Protein 7X1K (pdb70)

Sequence (137 aa):
MPLHILTHRECEVLQLLTDGKSNRGIGETLFISEKTVKNHVSSILQKMKVNDRTQAVVTAIKHGWVYIRPLHILTHRECEVLQLLTDGKSNRGIGETLFISEKTVKNHVSSILQKMKVNDRTQAVVTAIKHGWVYIR

B-factor: mean 76.57, std 16.91, range [39.79, 134.71]

Organism: Listeria monocytogenes (NCBI:txid1639)

Nearest PDB structures (foldseek):
  7x1k-assembly1_B  TM=9.865E-01  e=5.902E-10  Listeria monocytogenes
  1fse-assembly2_C  TM=9.466E-01  e=1.507E-05  Bacillus subtilis
  1fse-assembly1_A  TM=9.501E-01  e=3.244E-05  Bacillus subtilis
  4wu4-assembly1_A  TM=9.277E-01  e=2.718E-05  unclassified
  6jqs-assembly1_A  TM=9.307E-01  e=4.903E-05  Paenisporosarcina sp. TG-14

Radius of gyration: 14.88 Å; Cα contacts (8 Å, |Δi|>4): 158; chains: 2; bounding box: 44×36×28 Å

Foldseek 3Di:
DCVVQAPPLLLLLLQCVLQPDDLVRSCVVVVHDSVVSVVSQVSQCVSVVHDHSVVSNVVCVVVVSYDHD/DVVPQDVLLLLLLQVVLQPDDLVRSCVVVVHDSVVSVVSQVVQCVVVVHDDSVVSNVVCVVVVSYDHD

Secondary structure (DSSP, 8-state):
--TTTS-HHHHHHHHHHHTT--HHHHHHHHT--HHHHHHHHHHHHHHHT-SSHHHHHHHHHHHTSS---/-GGGS-HHHHHHHHHHHHT--HHHHHHHHT--HHHHHHHHHHHHHHHT-SSHHHHHHHHHHTTSS---

Structure (mmCIF, N/CA/C/O backbone):
data_7X1K
#
_entry.id   7X1K
#
_cell.length_a   57.242
_cell.length_b   57.242
_cell.length_c   145.257
_cell.angle_alpha   90.000
_cell.angle_beta   90.000
_cell.angle_gamma   90.000
#
_symmetry.space_group_name_H-M   'P 43 21 2'
#
loop_
_entity.id
_entity.type
_entity.pdbx_description
1 polymer 'Chemotaxis protein CheY'
2 water water
#
loop_
_atom_site.group_PDB
_atom_site.id
_atom_site.type_symbol
_atom_site.label_atom_id
_atom_site.label_alt_id
_atom_site.label_comp_id
_atom_site.label_asym_id
_atom_site.label_entity_id
_atom_site.label_seq_id
_atom_site.pdbx_PDB_ins_code
_atom_site.Cartn_x
_atom_site.Cartn_y
_atom_site.Cartn_z
_atom_site.occupancy
_atom_site.B_iso_or_equiv
_atom_site.auth_seq_id
_atom_site.auth_comp_id
_atom_site.auth_asym_id
_atom_site.auth_atom_id
_atom_site.pdbx_PDB_model_num
ATOM 1 N N . MET A 1 8 ? 84.29740 -26.02813 12.36740 1.000 93.43924 160 MET A N 1
ATOM 2 C CA . MET A 1 8 ? 83.00804 -26.65916 12.57606 1.000 90.47407 160 MET A CA 1
ATOM 3 C C . MET A 1 8 ? 82.95199 -27.90287 11.73300 1.000 95.51027 160 MET A C 1
ATOM 4 O O . MET A 1 8 ? 83.51309 -27.93043 10.63975 1.000 106.38724 160 MET A O 1
ATOM 9 N N . PRO A 1 9 ? 82.28304 -28.94445 12.22677 1.000 86.88090 161 PRO A N 1
ATOM 10 C CA . PRO A 1 9 ? 82.07822 -30.12076 11.36766 1.000 75.73307 161 PRO A CA 1
ATOM 11 C C . PRO A 1 9 ? 81.10653 -29.83313 10.24398 1.000 74.32193 161 PRO A C 1
ATOM 12 O O . PRO A 1 9 ? 81.36118 -30.19761 9.09375 1.000 68.12864 161 PRO A O 1
ATOM 16 N N . LEU A 1 10 ? 79.98997 -29.18002 10.56172 1.000 77.90687 162 LEU A N 1
ATOM 17 C CA . LEU A 1 10 ? 78.93927 -28.89905 9.60021 1.000 66.31576 162 LEU A CA 1
ATOM 18 C C . LEU A 1 10 ? 79.32982 -27.80970 8.61767 1.000 74.34568 162 LEU A C 1
ATOM 19 O O . LEU A 1 10 ? 78.62199 -27.60429 7.62746 1.000 74.78066 162 LEU A O 1
ATOM 24 N N . HIS A 1 11 ? 80.43553 -27.10747 8.85458 1.000 82.05693 163 HIS A N 1
ATOM 25 C CA . HIS A 1 11 ? 80.93458 -26.25379 7.79109 1.000 82.21174 163 HIS A CA 1
ATOM 26 C C . HIS A 1 11 ? 81.45667 -27.09503 6.63147 1.000 79.76370 163 HIS A C 1
ATOM 27 O O . HIS A 1 11 ? 81.39902 -26.65614 5.47873 1.000 85.70928 163 HIS A O 1
ATOM 29 N N . ILE A 1 12 ? 81.92186 -28.31496 6.90595 1.000 73.07573 164 ILE A N 1
ATOM 30 C CA . ILE A 1 12 ? 82.52435 -29.15422 5.87770 1.000 74.07583 164 ILE A CA 1
ATOM 31 C C . ILE A 1 12 ? 81.76347 -30.45832 5.60387 1.000 67.83344 164 ILE A C 1
ATOM 32 O O . ILE A 1 12 ? 82.03807 -31.10445 4.58400 1.000 67.47646 164 ILE A O 1
ATOM 37 N N . LEU A 1 13 ? 80.88463 -30.90749 6.49891 1.000 61.36352 165 LEU A N 1
ATOM 38 C CA . LEU A 1 13 ? 80.16509 -32.16445 6.35340 1.000 52.74625 165 LEU A CA 1
ATOM 39 C C . LEU A 1 13 ? 78.65871 -31.93846 6.43274 1.000 53.23340 165 LEU A C 1
ATOM 40 O O . LEU A 1 13 ? 78.18930 -30.92426 6.96707 1.000 53.42593 165 LEU A O 1
ATOM 45 N N . THR A 1 14 ? 77.90085 -32.85213 5.82469 1.000 48.41644 166 THR A N 1
ATOM 46 C CA . THR A 1 14 ? 76.46583 -32.84072 6.06247 1.000 52.20704 166 THR A CA 1
ATOM 47 C C . THR A 1 14 ? 76.15028 -33.57683 7.36221 1.000 53.46953 166 THR A C 1
ATOM 48 O O . THR A 1 14 ? 76.96937 -34.31878 7.90855 1.000 55.91449 166 THR A O 1
ATOM 52 N N . HIS A 1 15 ? 74.90935 -33.41489 7.81670 1.000 53.92519 167 HIS A N 1
ATOM 53 C CA . HIS A 1 15 ? 74.45582 -34.14797 8.98540 1.000 57.64270 167 HIS A CA 1
ATOM 54 C C . HIS A 1 15 ? 74.49144 -35.65103 8.72603 1.000 60.09494 167 HIS A C 1
ATOM 55 O O . HIS A 1 15 ? 75.01974 -36.41280 9.54657 1.000 60.29923 167 HIS A O 1
ATOM 62 N N . ARG A 1 16 ? 74.00817 -36.09200 7.55582 1.000 57.28413 168 ARG A N 1
ATOM 63 C CA . ARG A 1 16 ? 74.05358 -37.52152 7.24109 1.000 52.05151 168 ARG A CA 1
ATOM 64 C C . ARG A 1 16 ? 75.47818 -38.04304 7.25088 1.000 49.10971 168 ARG A C 1
ATOM 65 O O . ARG A 1 16 ? 75.73597 -39.15210 7.72877 1.000 53.87236 168 ARG A O 1
ATOM 73 N N . GLU A 1 17 ? 76.41174 -37.27550 6.69926 1.000 48.04768 169 GLU A N 1
ATOM 74 C CA . GLU A 1 17 ? 77.81640 -37.66525 6.77024 1.000 47.18666 169 GLU A CA 1
ATOM 75 C C . GLU A 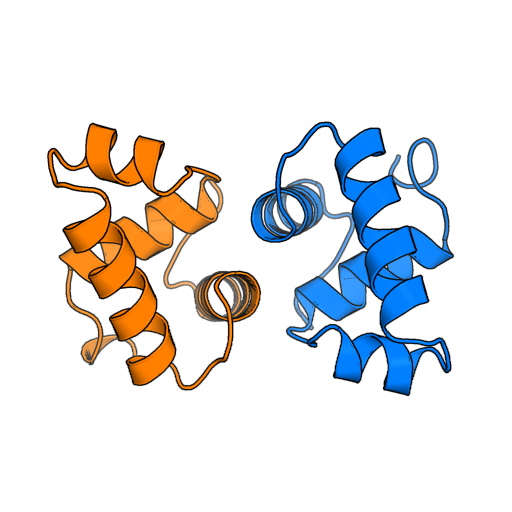1 17 ? 78.30398 -37.72865 8.21114 1.000 53.59425 169 GLU A C 1
ATOM 76 O O . GLU A 1 17 ? 79.04391 -38.64791 8.59001 1.000 58.39086 169 GLU A O 1
ATOM 82 N N . CYS A 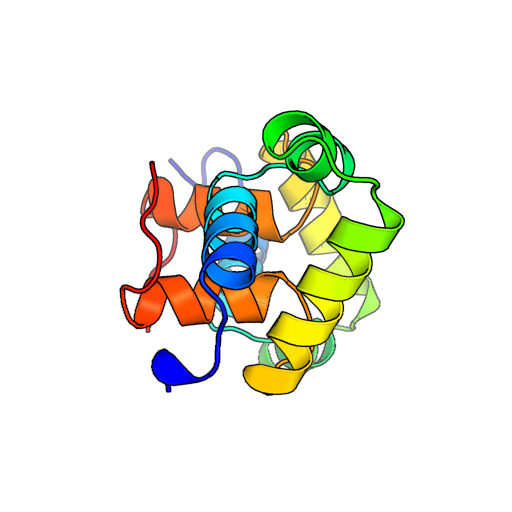1 18 ? 77.89015 -36.77502 9.04202 1.000 53.61615 170 CYS A N 1
ATOM 83 C CA . CYS A 1 18 ? 78.28574 -36.84671 10.44533 1.000 56.23521 170 CYS A CA 1
ATOM 84 C C . CYS A 1 18 ? 77.75674 -38.11620 11.09031 1.000 54.36386 170 CYS A C 1
ATOM 85 O O . CYS A 1 18 ? 78.48620 -38.79667 11.82473 1.000 56.99929 170 CYS A O 1
ATOM 88 N N . GLU A 1 19 ? 76.50518 -38.47777 10.79379 1.000 52.85155 171 GLU A N 1
ATOM 89 C CA . GLU A 1 19 ? 75.94028 -39.70536 11.35413 1.000 57.03441 171 GLU A CA 1
ATOM 90 C C . GLU A 1 19 ? 76.72252 -40.93769 10.89502 1.000 59.13298 171 GLU A C 1
ATOM 91 O O . GLU A 1 19 ? 76.95351 -41.86795 11.67648 1.000 58.02553 171 GLU A O 1
ATOM 97 N N . VAL A 1 20 ? 77.12153 -40.97554 9.62267 1.000 56.83414 172 VAL A N 1
ATOM 98 C CA . VAL A 1 20 ? 77.89153 -42.11678 9.12760 1.000 58.27376 172 VAL A CA 1
ATOM 99 C C . VAL A 1 20 ? 79.21985 -42.21498 9.86290 1.000 59.97223 172 VAL A C 1
ATOM 100 O O . VAL A 1 20 ? 79.65796 -43.29988 10.26988 1.000 61.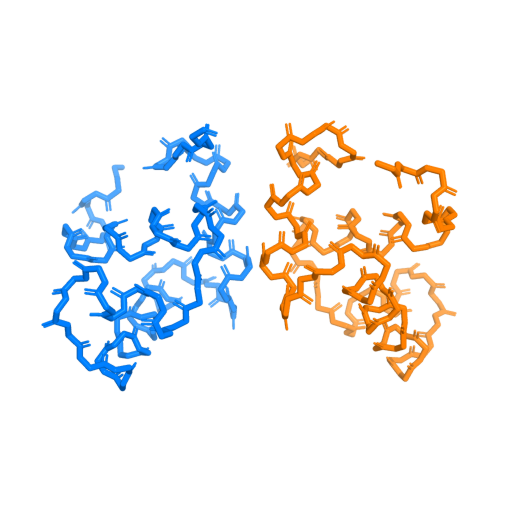31087 172 VAL A O 1
ATOM 104 N N . LEU A 1 21 ? 79.85441 -41.07038 10.08198 1.000 58.02646 173 LEU A N 1
ATOM 105 C CA . LEU A 1 21 ? 81.13494 -41.03019 10.76274 1.000 57.62624 173 LEU A CA 1
ATOM 106 C C . LEU A 1 21 ? 81.00390 -41.50434 12.21012 1.000 67.78296 173 LEU A C 1
ATOM 107 O O . LEU A 1 21 ? 81.88292 -42.20862 12.73029 1.000 63.94482 173 LEU A O 1
ATOM 112 N N . GLN A 1 22 ? 79.91193 -41.11853 12.88049 1.000 65.56221 174 GLN A N 1
ATOM 113 C CA . GLN A 1 22 ? 79.69527 -41.58090 14.24328 1.000 62.44907 174 GLN A CA 1
ATOM 114 C C . GLN A 1 22 ? 79.42461 -43.07809 14.27279 1.000 66.31420 174 GLN A C 1
ATOM 115 O O . GLN A 1 22 ? 79.92586 -43.79154 15.14721 1.000 70.50335 174 GLN A O 1
ATOM 121 N N . LEU A 1 23 ? 78.64859 -43.57507 13.30928 1.000 65.73781 175 LEU A N 1
ATOM 122 C CA . LEU A 1 23 ? 78.37158 -45.00524 13.26507 1.000 66.00508 175 LEU A CA 1
ATOM 123 C C . LEU A 1 23 ? 79.62707 -45.79724 12.96046 1.000 67.08983 175 LEU A C 1
ATOM 124 O O . LEU A 1 23 ? 79.76756 -46.93561 13.41530 1.000 66.54062 175 LEU A O 1
ATOM 129 N N . LEU A 1 24 ? 80.55367 -45.19776 12.21239 1.000 63.45320 176 LEU A N 1
ATOM 130 C CA . LEU A 1 24 ? 81.85632 -45.81016 11.98491 1.000 57.65412 176 LEU A CA 1
ATOM 131 C C . LEU A 1 24 ? 82.71580 -45.76289 13.24414 1.000 63.40369 176 LEU A C 1
ATOM 132 O O . LEU A 1 24 ? 83.39751 -46.73992 13.57819 1.000 65.53371 176 LEU A O 1
ATOM 137 N N . THR A 1 25 ? 82.66982 -44.64123 13.97218 1.000 66.62867 177 THR A N 1
ATOM 138 C CA . THR A 1 25 ? 83.40259 -44.52633 15.23425 1.000 71.12189 177 THR A CA 1
ATOM 139 C C . THR A 1 25 ? 82.86461 -45.49863 16.26055 1.000 72.71335 177 THR A C 1
ATOM 140 O O . THR A 1 25 ? 83.59917 -45.92799 17.15447 1.000 75.70282 177 THR A O 1
ATOM 144 N N . ASP A 1 26 ? 81.57651 -45.82699 16.16588 1.000 73.93135 178 ASP A N 1
ATOM 145 C CA . ASP A 1 26 ? 80.97791 -46.82842 17.03803 1.000 76.18531 178 ASP A CA 1
ATOM 146 C C . ASP A 1 26 ? 81.50090 -48.22569 16.73997 1.000 77.59144 178 ASP A C 1
ATOM 147 O O . ASP A 1 26 ? 81.39156 -49.10977 17.58875 1.000 80.26782 178 ASP A O 1
ATOM 152 N N . GLY A 1 27 ? 82.02299 -48.45735 15.54098 1.000 78.36796 179 GLY A N 1
ATOM 153 C CA . GLY A 1 27 ? 82.53986 -49.75509 15.17625 1.000 77.85751 179 GLY A CA 1
ATOM 154 C C . GLY A 1 27 ? 81.69356 -50.49498 14.16802 1.000 76.81973 179 GLY A C 1
ATOM 155 O O . GLY A 1 27 ? 81.95774 -51.67585 13.91096 1.000 84.93583 179 GLY A O 1
ATOM 156 N N . LYS A 1 28 ? 80.68443 -49.84525 13.59877 1.000 68.02164 180 LYS A N 1
ATOM 157 C CA . LYS A 1 28 ? 79.77725 -50.49264 12.66725 1.000 77.10252 180 LYS A CA 1
ATOM 158 C C . LYS A 1 28 ? 80.41907 -50.65877 11.29077 1.000 82.19982 180 LYS A C 1
ATOM 159 O O . LYS A 1 28 ? 81.26960 -49.86856 10.87108 1.000 76.25473 180 LYS A O 1
ATOM 165 N N . SER A 1 29 ? 79.97539 -51.68957 10.57590 1.000 88.02503 181 SER A N 1
ATOM 166 C CA . SER A 1 29 ? 80.42572 -51.95863 9.22213 1.000 86.01377 181 SER A CA 1
ATOM 167 C C . SER A 1 29 ? 79.53526 -51.20812 8.23944 1.000 84.74634 181 SER A C 1
ATOM 168 O O . SER A 1 29 ? 78.56233 -50.56032 8.62741 1.000 88.30345 181 SER A O 1
ATOM 171 N N . ASN A 1 30 ? 79.84851 -51.30754 6.94337 1.000 82.59483 182 ASN A N 1
ATOM 172 C CA . ASN A 1 30 ? 78.95291 -50.72160 5.95099 1.000 78.81503 182 ASN A CA 1
ATOM 173 C C . ASN A 1 30 ? 77.57425 -51.33716 6.03393 1.000 78.29554 182 ASN A C 1
ATOM 174 O O . ASN A 1 30 ? 76.57333 -50.63532 5.86495 1.000 80.40251 182 ASN A O 1
ATOM 179 N N . ARG A 1 31 ? 77.50053 -52.62032 6.38390 1.000 77.12062 183 ARG A N 1
ATOM 180 C CA . ARG A 1 31 ? 76.20482 -53.26569 6.49256 1.000 79.77653 183 ARG A CA 1
ATOM 181 C C . ARG A 1 31 ? 75.46155 -52.75736 7.70924 1.000 82.04062 183 ARG A C 1
ATOM 182 O O . ARG A 1 31 ? 74.27788 -52.41460 7.61919 1.000 80.50434 183 ARG A O 1
ATOM 184 N N . GLY A 1 32 ? 76.16472 -52.65519 8.83852 1.000 85.37524 184 GLY A N 1
ATOM 185 C CA . GLY A 1 32 ? 75.55552 -52.13711 10.05117 1.000 85.91674 184 GLY A CA 1
ATOM 186 C C . GLY A 1 32 ? 75.07475 -50.70521 9.91046 1.000 81.41074 184 GLY A C 1
ATOM 187 O O . GLY A 1 32 ? 74.01666 -50.34330 10.43389 1.000 84.70927 184 GLY A O 1
ATOM 188 N N . ILE A 1 33 ? 75.86663 -49.85881 9.25048 1.000 73.31573 185 ILE A N 1
ATOM 189 C CA . ILE A 1 33 ? 75.47633 -48.46163 9.06855 1.000 69.47308 185 ILE A CA 1
ATOM 190 C C . ILE A 1 33 ? 74.20149 -48.37293 8.24837 1.000 71.87471 185 ILE A C 1
ATOM 191 O O . ILE A 1 33 ? 73.26773 -47.64141 8.59390 1.000 73.66151 185 ILE A O 1
ATOM 196 N N . GLY A 1 34 ? 74.14404 -49.12665 7.15018 1.000 72.38523 186 GLY A N 1
ATOM 197 C CA . GLY A 1 34 ? 72.96047 -49.10903 6.31434 1.000 66.19012 186 GLY A CA 1
ATOM 198 C C . GLY A 1 34 ? 71.74856 -49.65812 7.02959 1.000 68.69426 186 GLY A C 1
ATOM 199 O O . GLY A 1 34 ? 70.62976 -49.17286 6.84377 1.000 66.21890 186 GLY A O 1
ATOM 200 N N . GLU A 1 35 ? 71.95175 -50.68233 7.85722 1.000 77.53308 187 GLU A N 1
ATOM 201 C CA . GLU A 1 35 ? 70.85799 -51.20984 8.66267 1.000 81.91399 187 GLU A CA 1
ATOM 202 C C . GLU A 1 35 ? 70.31884 -50.13434 9.59610 1.000 83.46120 187 GLU A C 1
ATOM 203 O O . GLU A 1 35 ? 69.10579 -49.91412 9.68439 1.000 85.74283 187 GLU A O 1
ATOM 209 N N . THR A 1 36 ? 71.21721 -49.48255 10.33120 1.000 82.07736 188 THR A N 1
ATOM 210 C CA . THR A 1 36 ? 70.82466 -48.45022 11.28330 1.000 79.87918 188 THR A CA 1
ATOM 211 C C . THR A 1 36 ? 70.15998 -47.25106 10.60232 1.000 78.52397 188 THR A C 1
ATOM 212 O O . THR A 1 36 ? 69.16921 -46.70520 11.11316 1.000 72.20149 188 THR A O 1
ATOM 216 N N . LEU A 1 37 ? 70.68196 -46.81945 9.45286 1.000 73.52977 189 LEU A N 1
ATOM 217 C 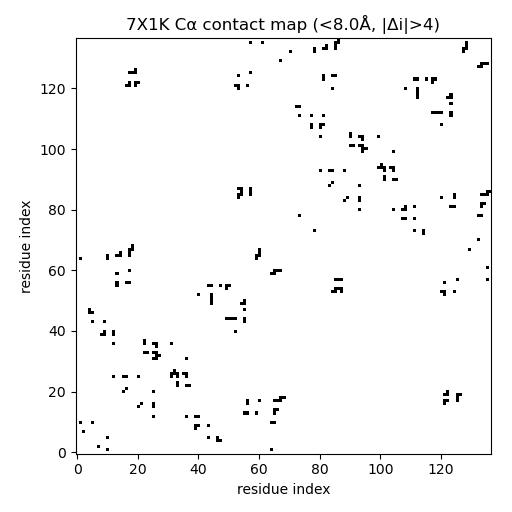CA . LEU A 1 37 ? 70.16507 -45.61663 8.81062 1.000 69.64918 189 LEU A CA 1
ATOM 218 C C . LEU A 1 37 ? 69.13776 -45.92110 7.73576 1.000 69.45024 189 LEU A C 1
ATOM 219 O O . LEU A 1 37 ? 68.62277 -44.98592 7.11603 1.000 72.67667 189 LEU A O 1
ATOM 224 N N . PHE A 1 38 ? 68.81375 -47.19755 7.52842 1.000 71.31250 190 PHE A N 1
ATOM 225 C CA . PHE A 1 38 ? 67.87988 -47.64847 6.49364 1.000 76.33921 190 PHE A CA 1
ATOM 226 C C . PHE A 1 38 ? 68.26402 -47.09639 5.11865 1.000 76.39750 190 PHE A C 1
ATOM 227 O O . PHE A 1 38 ? 67.43921 -46.53965 4.38810 1.000 77.84926 190 PHE A O 1
ATOM 235 N N . ILE A 1 39 ? 69.54683 -47.26346 4.76632 1.000 71.33990 191 ILE A N 1
ATOM 236 C CA . ILE A 1 39 ? 70.07965 -46.89587 3.45845 1.000 69.26924 191 ILE A CA 1
ATOM 237 C C . ILE A 1 39 ? 70.84685 -48.09905 2.92568 1.000 71.58373 191 ILE A C 1
ATOM 238 O O . ILE A 1 39 ? 71.19798 -49.01666 3.66283 1.000 74.24885 191 ILE A O 1
ATOM 243 N N . SER A 1 40 ? 71.11909 -48.08423 1.63019 1.000 71.35158 192 SER A N 1
ATOM 244 C CA . SER A 1 40 ? 71.78903 -49.23814 1.06379 1.000 73.10350 192 SER A CA 1
ATOM 245 C C . SER A 1 40 ? 73.26836 -49.17805 1.39872 1.000 70.90903 192 SER A C 1
ATO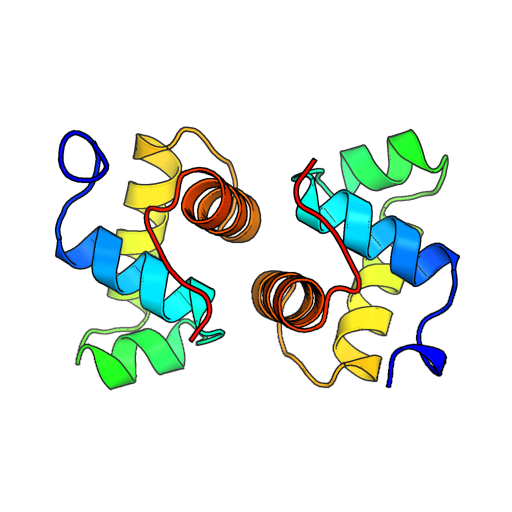M 246 O O . SER A 1 40 ? 73.80579 -48.13303 1.76558 1.000 71.51288 192 SER A O 1
ATOM 249 N N . GLU A 1 41 ? 73.91491 -50.33588 1.33344 1.000 72.52371 193 GLU A N 1
ATOM 250 C CA . GLU A 1 41 ? 75.35337 -50.36641 1.53961 1.000 73.95913 193 GLU A CA 1
ATOM 251 C C . GLU A 1 41 ? 76.07120 -49.47941 0.52682 1.000 68.93625 193 GLU A C 1
ATOM 252 O O . GLU A 1 41 ? 76.99944 -48.74887 0.88977 1.000 66.09823 193 GLU A O 1
ATOM 258 N N . LYS A 1 42 ? 75.65948 -49.53009 -0.75149 1.000 68.24914 194 LYS A N 1
ATOM 259 C CA . LYS A 1 42 ? 76.27525 -48.67563 -1.77120 1.000 66.66610 194 LYS A CA 1
ATOM 260 C C . LYS A 1 42 ? 76.16162 -47.20214 -1.38521 1.000 67.19634 194 LYS A C 1
ATOM 261 O O . LYS A 1 42 ? 77.13789 -46.44710 -1.46865 1.000 70.24441 194 LYS A O 1
ATOM 263 N N . THR A 1 43 ? 74.97743 -46.78656 -0.92965 1.000 61.89648 195 THR A N 1
ATOM 264 C CA . THR A 1 43 ? 74.79194 -45.40928 -0.48607 1.000 60.58601 195 THR A CA 1
ATOM 265 C C . THR A 1 43 ? 75.70708 -45.07565 0.68413 1.000 61.16098 195 THR A C 1
ATOM 266 O O . THR A 1 43 ? 76.30044 -43.98775 0.72130 1.000 60.78194 195 THR A O 1
ATOM 270 N N . VAL A 1 44 ? 75.88820 -46.01829 1.61767 1.000 61.58513 196 VAL A N 1
ATOM 271 C CA . VAL A 1 44 ? 76.84121 -45.80140 2.70769 1.000 58.25059 196 VAL A CA 1
ATOM 272 C C . VAL A 1 44 ? 78.21634 -45.49746 2.13961 1.000 62.09842 196 VAL A C 1
ATOM 273 O O . VAL A 1 44 ? 78.87414 -44.52242 2.53598 1.000 67.90335 196 VAL A O 1
ATOM 277 N N . LYS A 1 45 ? 78.66655 -46.31979 1.18058 1.000 57.96941 197 LYS A N 1
ATOM 278 C CA . LYS A 1 45 ? 79.95631 -46.07159 0.54856 1.000 57.78352 197 LYS A CA 1
ATOM 279 C C . LYS A 1 45 ? 79.97440 -44.71553 -0.14154 1.000 55.46267 197 LYS A C 1
ATOM 280 O O . LYS A 1 45 ? 81.00419 -44.03215 -0.14291 1.000 52.01816 197 LYS A O 1
ATOM 286 N N . ASN A 1 46 ? 78.83952 -44.29763 -0.72320 1.000 50.27780 198 ASN A N 1
ATOM 287 C CA . ASN A 1 46 ? 78.81136 -42.97234 -1.33995 1.000 49.04861 198 ASN A CA 1
ATOM 288 C C . ASN A 1 46 ? 79.04437 -41.88755 -0.29744 1.000 48.33400 198 ASN A C 1
ATOM 289 O O . ASN A 1 46 ? 79.84316 -40.96792 -0.51617 1.000 49.68234 198 ASN A O 1
ATOM 294 N N . HIS A 1 47 ? 78.38264 -41.99591 0.85671 1.000 48.45153 199 HIS A N 1
ATOM 295 C CA . HIS A 1 47 ? 78.61834 -41.03112 1.92858 1.000 44.59405 199 HIS A CA 1
ATOM 296 C C . HIS A 1 47 ? 80.07541 -41.07520 2.37820 1.000 49.42607 199 HIS A C 1
ATOM 297 O O . HIS A 1 47 ? 80.71672 -40.02563 2.53856 1.000 55.51955 199 HIS A O 1
ATOM 304 N N . VAL A 1 48 ? 80.63716 -42.28178 2.53430 1.000 50.63173 200 VAL A N 1
ATOM 305 C CA . VAL A 1 48 ? 82.04807 -42.39059 2.91481 1.000 50.76618 200 VAL A CA 1
ATOM 306 C C . VAL A 1 48 ? 82.93101 -41.71380 1.87936 1.000 55.43989 200 VAL A C 1
ATOM 307 O O . VAL A 1 48 ? 83.85222 -40.96322 2.22584 1.000 60.45142 200 VAL A O 1
ATOM 311 N N . SER A 1 49 ? 82.65568 -41.95896 0.59083 1.000 57.65557 201 SER A N 1
ATOM 312 C CA . SER A 1 49 ? 83.44255 -41.34305 -0.47650 1.000 54.60376 201 SER A CA 1
ATOM 313 C C . SER A 1 49 ? 83.43798 -39.82696 -0.36456 1.000 46.80129 201 SER A C 1
ATOM 314 O O . SER A 1 49 ? 84.48454 -39.18608 -0.47524 1.000 51.93293 201 SER A O 1
ATOM 317 N N . SER A 1 50 ? 82.27183 -39.23735 -0.10942 1.000 46.30230 202 SER A N 1
ATOM 318 C CA . SER A 1 50 ? 82.19433 -37.79200 0.04612 1.000 44.90125 202 SER A CA 1
ATOM 319 C C . SER A 1 50 ? 82.99606 -37.31978 1.25734 1.000 54.17793 202 SER A C 1
ATOM 320 O O . SER A 1 50 ? 83.71387 -36.31184 1.18277 1.000 56.65595 202 SER A O 1
ATOM 323 N N . ILE A 1 51 ? 82.92462 -38.06933 2.36911 1.000 56.49148 203 ILE A N 1
ATOM 324 C CA . ILE A 1 51 ? 83.63761 -37.68430 3.58804 1.000 54.00998 203 ILE A CA 1
ATOM 325 C C . ILE A 1 51 ? 85.14173 -37.66608 3.35245 1.000 59.26543 203 ILE A C 1
ATOM 326 O O . ILE A 1 51 ? 85.84002 -36.73812 3.78842 1.000 61.59888 203 ILE A O 1
ATOM 331 N N . LEU A 1 52 ? 85.67023 -38.68515 2.65857 1.000 57.48688 204 LEU A N 1
ATOM 332 C CA . LEU A 1 52 ? 87.10289 -38.68824 2.37509 1.000 57.87207 204 LEU A CA 1
ATOM 333 C C . LEU A 1 52 ? 87.47604 -37.48264 1.53031 1.000 60.14922 204 LEU A C 1
ATOM 334 O O . LEU A 1 52 ? 88.52654 -36.87299 1.73826 1.000 61.77879 204 LEU A O 1
ATOM 339 N N . GLN A 1 53 ? 86.61411 -37.09801 0.59031 1.000 58.09321 205 GLN A N 1
ATOM 340 C CA . GLN A 1 53 ? 86.93492 -35.93184 -0.22396 1.000 63.50336 205 GLN A CA 1
ATOM 341 C C . GLN A 1 53 ? 86.97400 -34.67033 0.61714 1.000 58.83818 205 GLN A C 1
ATOM 342 O O . GLN A 1 53 ? 87.90902 -33.87060 0.50610 1.000 58.59877 205 GLN A O 1
ATOM 348 N N . LYS A 1 54 ? 85.92658 -34.44670 1.41675 1.000 52.37513 206 LYS A N 1
ATOM 349 C CA . LYS A 1 54 ? 85.81844 -33.17793 2.12168 1.000 60.14212 206 LYS A CA 1
ATOM 350 C C . LYS A 1 54 ? 86.89838 -33.03417 3.18437 1.000 66.37621 206 LYS A C 1
ATOM 351 O O . LYS A 1 54 ? 87.42775 -31.93450 3.37790 1.000 67.76949 206 LYS A O 1
ATOM 357 N N . MET A 1 55 ? 87.30061 -34.14142 3.80740 1.000 69.96099 207 MET A N 1
ATOM 358 C CA . MET A 1 55 ? 88.29038 -34.12992 4.87873 1.000 68.54823 207 MET A CA 1
ATOM 359 C C . MET A 1 55 ? 89.70830 -34.25211 4.35430 1.000 68.91460 207 MET A C 1
ATOM 360 O O . MET A 1 55 ? 90.65410 -34.05983 5.11969 1.000 79.21403 207 MET A O 1
ATOM 365 N N . LYS A 1 56 ? 89.86707 -34.55224 3.06978 1.000 85.43582 208 LYS A N 1
ATOM 366 C CA . LYS A 1 56 ? 91.17517 -34.69649 2.44507 1.000 86.65636 208 LYS A CA 1
ATOM 367 C C . LYS A 1 56 ? 92.00755 -35.76215 3.15642 1.000 84.11435 208 LYS A C 1
ATOM 368 O O . LYS A 1 56 ? 93.16220 -35.54624 3.51874 1.000 90.01696 208 LYS A O 1
ATOM 374 N N . VAL A 1 57 ? 91.40776 -36.94152 3.32175 1.000 71.43372 209 VAL A N 1
ATOM 375 C CA . VAL A 1 57 ? 92.07233 -38.13444 3.83188 1.000 71.57017 209 VAL A CA 1
ATOM 376 C C . VAL A 1 57 ? 91.77688 -39.28131 2.87480 1.000 86.80364 209 VAL A C 1
ATOM 377 O O . VAL A 1 57 ? 90.93234 -39.17063 1.98509 1.000 88.37970 209 VAL A O 1
ATOM 381 N N . ASN A 1 58 ? 92.47727 -40.40061 3.06350 1.000 87.13843 210 ASN A N 1
ATOM 382 C CA . ASN A 1 58 ? 92.47408 -41.45382 2.05087 1.000 86.78214 210 ASN A CA 1
ATOM 383 C C . ASN A 1 58 ? 91.68648 -42.70192 2.41975 1.000 84.00951 210 ASN A C 1
ATOM 384 O O . ASN A 1 58 ? 91.46198 -43.53598 1.53538 1.000 83.61057 210 ASN A O 1
ATOM 389 N N . ASP A 1 59 ? 91.31431 -42.89805 3.68702 1.000 73.69846 211 ASP A N 1
ATOM 390 C CA . ASP A 1 59 ? 90.48092 -44.04627 4.01156 1.000 76.03230 211 ASP A CA 1
ATOM 391 C C . ASP A 1 59 ? 89.68129 -43.74012 5.26493 1.000 67.39239 211 ASP A C 1
ATOM 392 O O . ASP A 1 59 ? 89.88606 -42.71984 5.92719 1.000 64.57928 211 ASP A O 1
ATOM 397 N N . ARG A 1 60 ? 88.76339 -44.66146 5.57158 1.000 67.89196 212 ARG A N 1
ATOM 398 C CA . ARG A 1 60 ? 87.84084 -44.50963 6.69276 1.000 70.86485 212 ARG A CA 1
ATOM 399 C C . ARG A 1 60 ? 88.59415 -44.26703 7.99789 1.000 70.19323 212 ARG A C 1
ATOM 400 O O . ARG A 1 60 ? 88.23638 -43.39069 8.78908 1.000 69.27791 212 ARG A O 1
ATOM 408 N N . THR A 1 61 ? 89.65405 -45.03887 8.21878 1.000 70.54273 213 THR A N 1
ATOM 409 C CA . THR A 1 61 ? 90.41056 -44.94452 9.45542 1.000 68.56959 213 THR A CA 1
ATOM 410 C C . THR A 1 61 ? 90.98579 -43.54919 9.66110 1.000 65.43714 213 THR A C 1
ATOM 411 O O . THR A 1 61 ? 90.88611 -42.98961 10.75809 1.000 66.92770 213 THR A O 1
ATOM 415 N N . GLN A 1 62 ? 91.53619 -42.93499 8.61842 1.000 67.33352 214 GLN A N 1
ATOM 416 C CA . GLN A 1 62 ? 92.06180 -41.58977 8.82200 1.000 65.60222 214 GLN A CA 1
ATOM 417 C C . GLN A 1 62 ? 90.92569 -40.62446 9.10968 1.000 68.65428 214 GLN A C 1
ATOM 418 O O . GLN A 1 62 ? 91.02688 -39.78886 10.01254 1.000 64.64263 214 GLN A O 1
ATOM 424 N N . ALA A 1 63 ? 89.80471 -40.78544 8.40543 1.000 70.78681 215 ALA A N 1
ATOM 425 C CA . ALA A 1 63 ? 88.65853 -39.91791 8.63495 1.000 62.90749 215 ALA A CA 1
ATOM 426 C C . ALA A 1 63 ? 88.13175 -40.07167 10.05689 1.000 57.29808 215 ALA A C 1
ATOM 427 O O . ALA A 1 63 ? 87.79002 -39.08017 10.70472 1.000 57.39064 215 ALA A O 1
ATOM 429 N N . VAL A 1 64 ? 88.03163 -41.30954 10.54277 1.000 55.18969 216 VAL A N 1
ATOM 430 C CA . VAL A 1 64 ? 87.48913 -41.54421 11.87773 1.000 62.05591 216 VAL A CA 1
ATOM 431 C C . VAL A 1 64 ? 88.43881 -41.01153 12.94676 1.000 61.81632 216 VAL A C 1
ATOM 432 O O . VAL A 1 64 ? 88.04452 -40.22492 13.81362 1.000 66.11436 216 VAL A O 1
ATOM 436 N N . VAL A 1 65 ? 89.71318 -41.38786 12.86751 1.000 59.94460 217 VAL A N 1
ATOM 437 C CA . VAL A 1 65 ? 90.68433 -40.94835 13.86074 1.000 64.03582 217 VAL A CA 1
ATOM 438 C C . VAL A 1 65 ? 90.78625 -39.43339 13.86692 1.000 71.30989 217 VAL A C 1
ATOM 439 O O . VAL A 1 65 ? 90.99900 -38.81949 14.92091 1.000 79.51680 217 VAL A O 1
ATOM 443 N N . THR A 1 66 ? 90.62693 -38.81074 12.69710 1.000 66.85580 218 THR A N 1
ATOM 444 C CA . THR A 1 66 ? 90.62050 -37.35566 12.58860 1.000 65.59065 218 THR A CA 1
ATOM 445 C C . THR A 1 66 ? 89.34983 -36.77473 13.19304 1.000 64.87967 218 THR A C 1
ATOM 446 O O . THR A 1 66 ? 89.37970 -35.70092 13.80252 1.000 66.69743 218 THR A O 1
ATOM 450 N N . ALA A 1 67 ? 88.21843 -37.46345 13.02914 1.000 60.69675 219 ALA A N 1
ATOM 451 C CA . ALA A 1 67 ? 86.99204 -36.95091 13.61550 1.000 61.67399 219 ALA A CA 1
ATOM 452 C C . ALA A 1 67 ? 87.04602 -37.04248 15.13606 1.000 64.67547 219 ALA A C 1
ATOM 453 O O . ALA A 1 67 ? 86.71173 -36.08020 15.83560 1.000 59.31020 219 ALA A O 1
ATOM 455 N N . ILE A 1 68 ? 87.55875 -38.15962 15.65861 1.000 68.24573 220 ILE A N 1
ATOM 456 C CA . ILE A 1 68 ? 87.75431 -38.29008 17.09863 1.000 65.48907 220 ILE A CA 1
ATOM 457 C C . ILE A 1 68 ? 88.71632 -37.21797 17.58073 1.000 68.56980 220 ILE A C 1
ATOM 458 O O . ILE A 1 68 ? 88.44829 -36.52236 18.56357 1.000 69.80557 220 ILE A O 1
ATOM 463 N N . LYS A 1 69 ? 89.82060 -37.02595 16.85348 1.000 68.25969 221 LYS A N 1
ATOM 464 C CA . LYS A 1 69 ? 90.82714 -36.05338 17.26667 1.000 68.34330 221 LYS A CA 1
ATOM 465 C C . LYS A 1 69 ? 90.21941 -34.66247 17.40990 1.000 72.12670 221 LYS A C 1
ATOM 466 O O . LYS A 1 69 ? 90.47585 -33.96127 18.39611 1.000 77.45481 221 LYS A O 1
ATOM 469 N N . HIS A 1 70 ? 89.35520 -34.27691 16.47853 1.000 72.95145 222 HIS A N 1
ATOM 470 C CA . HIS A 1 70 ? 88.76018 -32.94875 16.47891 1.000 73.28766 222 HIS A CA 1
ATOM 471 C C . HIS A 1 70 ? 87.49721 -32.87225 17.32437 1.000 71.23190 222 HIS A C 1
ATOM 472 O O . HIS A 1 70 ? 86.90296 -31.79606 17.41832 1.000 71.26789 222 HIS A O 1
ATOM 479 N N . GLY A 1 71 ? 87.08542 -33.97686 17.94863 1.000 76.47149 223 GLY A N 1
ATOM 480 C CA . GLY A 1 71 ? 85.92573 -33.98804 18.81626 1.000 76.23859 223 GLY A CA 1
ATOM 481 C C . GLY A 1 71 ? 84.59369 -34.01794 18.09589 1.000 76.73537 223 GLY A C 1
ATOM 482 O O . GLY A 1 71 ? 83.55181 -33.88060 18.75142 1.000 78.29523 223 GLY A O 1
ATOM 483 N N . TRP A 1 72 ? 84.59927 -34.27029 16.77987 1.000 66.16670 224 TRP A N 1
ATOM 484 C CA . TRP A 1 72 ? 83.37406 -34.29278 15.99527 1.000 64.19572 224 TRP A CA 1
ATOM 485 C C . TRP A 1 72 ? 82.50927 -35.48816 16.34751 1.000 68.20436 224 TRP A C 1
ATOM 486 O O . TRP A 1 72 ? 81.29034 -35.43792 16.16426 1.000 68.87412 224 TRP A O 1
ATOM 497 N N . VAL A 1 73 ? 83.11517 -36.58170 16.80827 1.000 69.58222 225 VAL A N 1
ATOM 498 C CA . VAL A 1 73 ? 82.38061 -37.77365 17.20618 1.000 64.82778 225 VAL A CA 1
ATOM 499 C C . VAL A 1 73 ? 82.88848 -38.21369 18.56487 1.000 71.17047 225 VAL A C 1
ATOM 500 O O . VAL A 1 73 ? 83.91651 -37.74378 19.04022 1.000 76.27599 225 VAL A O 1
ATOM 504 N N . TYR A 1 74 ? 82.17491 -39.16789 19.17105 1.000 70.37686 226 TYR A N 1
ATOM 505 C CA . TYR A 1 74 ? 82.48485 -39.64307 20.51165 1.000 74.72607 226 TYR A CA 1
ATOM 506 C C . TYR A 1 74 ? 82.62958 -41.15662 20.51796 1.000 74.07915 226 TYR A C 1
ATOM 507 O O . TYR A 1 74 ? 82.07459 -41.85825 19.66993 1.000 71.17040 226 TYR A O 1
ATOM 516 N N . I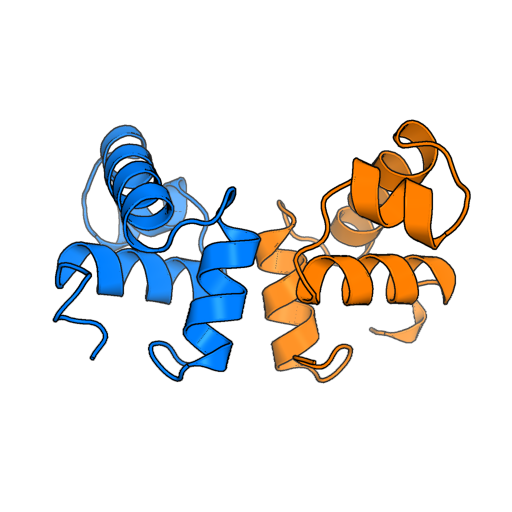LE A 1 75 ? 83.39490 -41.65365 21.47920 1.000 79.67829 227 ILE A N 1
ATOM 517 C CA . ILE A 1 75 ? 83.46725 -43.08192 21.73939 1.000 87.16051 227 ILE A CA 1
ATOM 518 C C . ILE A 1 75 ? 82.39147 -43.39321 22.77358 1.000 91.74037 227 ILE A C 1
ATOM 519 O O . ILE A 1 75 ? 82.50447 -42.98739 23.93101 1.000 91.81644 227 ILE A O 1
ATOM 524 N N . ARG A 1 76 ? 81.32861 -44.07272 22.33806 1.000 93.11360 228 ARG A N 1
ATOM 525 C CA . ARG A 1 76 ? 80.18295 -44.41410 23.16936 1.000 91.47621 228 ARG A CA 1
ATOM 526 C C . ARG A 1 76 ? 80.62292 -45.37000 24.26981 1.000 108.97102 228 ARG A C 1
ATOM 527 O O . ARG A 1 76 ? 81.65370 -46.03614 24.14166 1.000 116.22644 228 ARG A O 1
ATOM 529 N N . PRO B 1 9 ? 91.95740 -57.83782 26.39258 1.000 103.11337 161 PRO B N 1
ATOM 530 C CA . PRO B 1 9 ? 93.05487 -58.80911 26.27879 1.000 103.88175 161 PRO B CA 1
ATOM 531 C C . PRO B 1 9 ? 94.28609 -58.25443 25.54546 1.000 105.87941 161 PRO B C 1
ATOM 532 O O . PRO B 1 9 ? 94.64766 -58.76906 24.48112 1.000 108.64217 161 PRO B O 1
ATOM 536 N N . LEU B 1 10 ? 94.92106 -57.22273 26.11827 1.000 102.87032 162 LEU B N 1
ATOM 537 C CA . LEU B 1 10 ? 96.09940 -56.62650 25.49024 1.000 92.90318 162 LEU B CA 1
ATOM 538 C C . LEU B 1 10 ? 97.25485 -57.61858 25.40371 1.000 94.55448 162 LEU B C 1
ATOM 539 O O . LEU B 1 10 ? 98.03838 -57.57247 24.44520 1.000 96.67107 162 LEU B O 1
ATOM 544 N N . HIS B 1 11 ? 97.36055 -58.53277 26.37917 1.000 92.34620 163 HIS B N 1
ATOM 545 C CA . HIS B 1 11 ? 98.44449 -59.51560 26.42675 1.000 88.12802 163 HIS B CA 1
ATOM 546 C C . HIS B 1 11 ? 98.57787 -60.32358 25.13981 1.000 86.28086 163 HIS B C 1
ATOM 547 O O . HIS B 1 11 ? 99.66466 -60.84255 24.86104 1.000 86.51210 163 HIS B O 1
ATOM 549 N N . ILE B 1 12 ? 97.51515 -60.42982 24.33843 1.000 82.98520 164 ILE B N 1
ATOM 550 C CA . ILE B 1 12 ? 97.57202 -61.29317 23.16245 1.000 83.08248 164 ILE B CA 1
ATOM 551 C C . ILE B 1 12 ? 98.25807 -60.60553 21.98659 1.000 84.32794 164 ILE B C 1
ATOM 552 O O . ILE B 1 12 ? 98.68963 -61.28655 21.04303 1.000 89.51385 164 ILE B O 1
ATOM 554 N N . LEU B 1 13 ? 98.41885 -59.28678 22.02244 1.000 74.26036 165 LEU B N 1
ATOM 555 C CA . LEU B 1 13 ? 99.07558 -58.64458 20.90575 1.000 67.22185 165 LEU B CA 1
ATOM 556 C C . LEU B 1 13 ? 100.55622 -58.58404 21.19865 1.000 66.89264 165 LEU B C 1
ATOM 557 O O . LEU B 1 13 ? 100.97155 -58.31041 22.32653 1.000 68.05103 165 LEU B O 1
ATOM 562 N N . THR B 1 14 ? 101.35343 -58.75438 20.15160 1.000 66.22525 166 THR B N 1
ATOM 563 C CA . THR B 1 14 ? 102.78539 -58.62857 20.32907 1.000 63.73000 166 THR B CA 1
ATOM 564 C C . THR B 1 14 ? 103.12774 -57.15614 20.38792 1.000 61.19596 166 THR B C 1
ATOM 565 O O . THR B 1 14 ? 102.31715 -56.29719 20.03218 1.000 66.75878 166 THR B O 1
ATOM 569 N N . HIS B 1 15 ? 104.34470 -56.85875 20.83375 1.000 59.50040 167 HIS B N 1
ATOM 570 C CA . HIS B 1 15 ? 104.77089 -55.46700 20.82709 1.000 59.52951 167 HIS B CA 1
ATOM 571 C C . HIS B 1 15 ? 104.73382 -54.91681 19.40999 1.000 65.91103 167 HIS B C 1
ATOM 572 O O . HIS B 1 15 ? 104.18158 -53.83502 19.17334 1.000 66.98924 167 HIS B O 1
ATOM 579 N N . ARG B 1 16 ? 105.24238 -55.69404 18.44628 1.000 70.85643 168 ARG B N 1
ATOM 580 C CA . ARG B 1 16 ? 105.23329 -55.28134 17.04491 1.000 72.93692 168 ARG B CA 1
ATOM 581 C C . ARG B 1 16 ? 103.81252 -55.06647 16.53683 1.000 71.81364 168 ARG B C 1
ATOM 582 O O . ARG B 1 16 ? 103.53973 -54.09330 15.82479 1.000 78.54631 168 ARG B O 1
ATOM 590 N N . GLU B 1 17 ? 102.89098 -55.95770 16.89261 1.000 67.96634 169 GLU B N 1
ATOM 591 C CA . GLU B 1 17 ? 101.49252 -55.71846 16.55829 1.000 67.21961 169 GLU B CA 1
ATOM 592 C C . GLU B 1 17 ? 100.98634 -54.41572 17.18068 1.000 67.24571 169 GLU B C 1
ATOM 593 O O . GLU B 1 17 ? 100.23511 -53.66644 16.54463 1.000 70.08978 169 GLU B O 1
ATOM 599 N N . CYS B 1 18 ? 101.38425 -54.12421 18.42427 1.000 64.17562 170 CYS B N 1
ATOM 600 C CA . CYS B 1 18 ? 101.00633 -52.85132 19.04342 1.000 62.75536 170 CYS B CA 1
ATOM 601 C C . CYS B 1 18 ? 101.59257 -51.66743 18.27350 1.000 64.93457 170 CYS B C 1
ATOM 602 O O . CYS B 1 18 ? 100.91323 -50.65636 18.05490 1.000 65.77870 170 CYS B O 1
ATOM 605 N N . GLU B 1 19 ? 102.84929 -51.77797 17.84247 1.000 58.47771 171 GLU B N 1
ATOM 606 C CA . GLU B 1 19 ? 103.44234 -50.70475 17.05704 1.000 64.02368 171 GLU B CA 1
ATOM 607 C C . GLU B 1 19 ? 102.66725 -50.48313 15.76469 1.000 68.30348 171 GLU B C 1
ATOM 608 O O . GLU B 1 19 ? 102.37653 -49.33961 15.39285 1.000 68.61107 171 GLU B O 1
ATOM 614 N N . VAL B 1 20 ? 102.28873 -51.56821 15.08745 1.000 70.29935 172 VAL B N 1
ATOM 615 C CA . VAL B 1 20 ? 101.53217 -51.42400 13.84645 1.000 77.75891 172 VAL B CA 1
ATOM 616 C C . VAL B 1 20 ? 100.19137 -50.77589 14.13712 1.000 79.11903 172 VAL B C 1
ATOM 617 O O . VAL B 1 20 ? 99.74433 -49.88056 13.40818 1.000 83.72030 172 VAL B O 1
ATOM 621 N N . LEU B 1 21 ? 99.56158 -51.17574 15.24580 1.000 73.43103 173 LEU B N 1
ATOM 622 C CA . LEU B 1 21 ? 98.27857 -50.60536 15.63843 1.000 68.06786 173 LEU B CA 1
ATOM 623 C C . LEU B 1 21 ? 98.40120 -49.11932 15.93592 1.000 66.12601 173 LEU B C 1
ATOM 624 O O . LEU B 1 21 ? 97.53572 -48.32652 15.55273 1.000 70.77571 173 LEU B O 1
ATOM 629 N N . GLN B 1 22 ? 99.47513 -48.71865 16.61583 1.000 64.18581 174 GLN B N 1
ATOM 630 C CA . GLN B 1 22 ? 99.65951 -47.29831 16.88635 1.000 69.75429 174 GLN B CA 1
ATOM 631 C C . GLN B 1 22 ? 99.91519 -46.53597 15.59173 1.000 71.91847 174 GLN B C 1
ATOM 632 O O . GLN B 1 22 ? 99.38744 -45.43524 15.39556 1.000 80.23393 174 GLN B O 1
ATOM 638 N N . LEU B 1 23 ? 100.69099 -47.12346 14.68145 1.000 70.56538 175 LEU B N 1
ATOM 639 C CA . LEU B 1 23 ? 100.95414 -46.46601 13.40974 1.000 79.28868 175 LEU B CA 1
ATOM 640 C C . LEU B 1 23 ? 99.68304 -46.38134 12.56439 1.000 82.44078 175 LEU B C 1
ATOM 641 O O . LEU B 1 23 ? 99.53682 -45.46582 11.74955 1.000 81.58789 175 LEU B O 1
ATOM 646 N N . LEU B 1 24 ? 98.75320 -47.32265 12.75661 1.000 80.64695 176 LEU B N 1
ATOM 647 C CA . LEU B 1 24 ? 97.44945 -47.23500 12.10858 1.000 78.88719 176 LEU B CA 1
ATOM 648 C C . LEU B 1 24 ? 96.60465 -46.12739 12.71652 1.000 79.85057 176 LEU B C 1
ATOM 649 O O . LEU B 1 24 ? 95.85719 -45.44704 12.01034 1.000 85.56536 176 LEU B O 1
ATOM 654 N N . THR B 1 25 ? 96.68726 -45.95094 14.03052 1.000 76.88177 177 THR B N 1
ATOM 655 C CA . 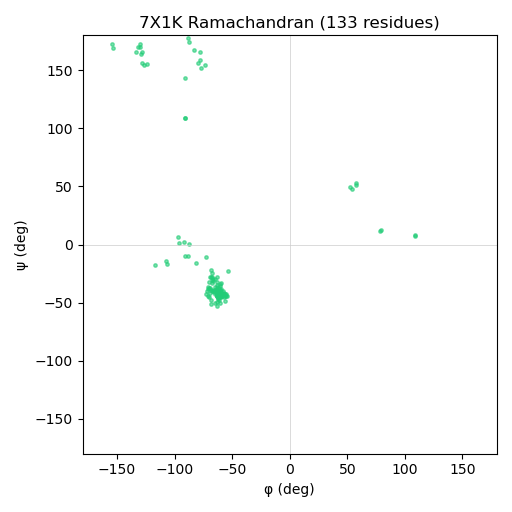THR B 1 25 ? 95.95579 -44.86091 14.65147 1.000 76.70539 177 THR B CA 1
ATOM 656 C C . THR B 1 25 ? 96.51054 -43.51829 14.20652 1.000 81.26741 177 THR B C 1
ATOM 657 O O . THR B 1 25 ? 95.74761 -42.56441 14.02085 1.000 82.76872 177 THR B O 1
ATOM 661 N N . ASP B 1 26 ? 97.81739 -43.46059 13.93590 1.000 78.53705 178 ASP B N 1
ATOM 662 C CA . ASP B 1 26 ? 98.44574 -42.23506 13.46150 1.000 83.46213 178 ASP B CA 1
ATOM 663 C C . ASP B 1 26 ? 97.97298 -41.86026 12.06557 1.000 96.24892 178 ASP B C 1
ATOM 664 O O . ASP B 1 26 ? 98.04168 -40.68732 11.68019 1.000 104.21633 178 ASP B O 1
ATOM 669 N N . GLY B 1 27 ? 97.52076 -42.83649 11.28927 1.000 85.11119 179 GLY B N 1
ATOM 670 C CA . GLY B 1 27 ? 97.04867 -42.59172 9.95234 1.000 90.17800 179 GLY B CA 1
ATOM 671 C C . GLY B 1 27 ? 97.95619 -43.11283 8.87285 1.000 92.06477 179 GLY B C 1
ATOM 672 O O . GLY B 1 27 ? 97.69223 -42.85953 7.69959 1.000 94.36082 179 GLY B O 1
ATOM 673 N N . LYS B 1 28 ? 98.99963 -43.85543 9.21949 1.000 94.03997 180 LYS B N 1
ATOM 674 C CA . LYS B 1 28 ? 99.93192 -44.31058 8.20421 1.000 94.88164 180 LYS B CA 1
ATOM 675 C C . LYS B 1 28 ? 99.30538 -45.42011 7.37587 1.000 94.30914 180 LYS B C 1
ATOM 676 O O . LYS B 1 28 ? 98.40727 -46.13795 7.82524 1.000 94.07127 180 LYS B O 1
ATOM 682 N N . SER B 1 29 ? 99.78828 -45.54176 6.14721 1.000 93.19995 181 SER B N 1
ATOM 683 C CA . SER B 1 29 ? 99.35044 -46.58328 5.24606 1.000 94.97219 181 SER B CA 1
ATOM 684 C C . SER B 1 29 ? 100.20131 -47.82130 5.48068 1.000 95.70701 181 SER B C 1
ATOM 685 O O . SER B 1 29 ? 101.16374 -47.80258 6.24900 1.000 100.01732 181 SER B O 1
ATOM 688 N N . ASN B 1 30 ? 99.85846 -48.91940 4.81140 1.000 96.26654 182 ASN B N 1
ATOM 689 C CA . ASN B 1 30 ? 100.71343 -50.09404 4.91946 1.000 100.97233 182 ASN B CA 1
ATOM 690 C C . ASN B 1 30 ? 102.09580 -49.79947 4.35100 1.000 107.80729 182 ASN B C 1
ATOM 691 O O . ASN B 1 30 ? 103.09060 -50.38378 4.79520 1.000 107.34008 182 ASN B O 1
ATOM 696 N N . ARG B 1 31 ? 102.17604 -48.87362 3.39028 1.000 112.41820 183 ARG B N 1
ATOM 697 C CA . ARG B 1 31 ? 103.46786 -48.45369 2.86154 1.000 112.54210 183 ARG B CA 1
ATOM 698 C C . ARG B 1 31 ? 104.20510 -47.59688 3.87628 1.000 105.83954 183 ARG B C 1
ATOM 699 O O . ARG B 1 31 ? 105.42026 -47.73933 4.04515 1.000 115.74736 183 ARG B O 1
ATOM 701 N N . GLY B 1 32 ? 103.49469 -46.67641 4.53365 1.000 95.77981 184 GLY B N 1
ATOM 702 C CA . GLY B 1 32 ? 104.12950 -45.88394 5.57302 1.000 95.20855 184 GLY B CA 1
ATOM 703 C C . GLY B 1 32 ? 104.59385 -46.73246 6.74150 1.000 96.88600 184 GLY B C 1
ATOM 704 O O . GLY B 1 32 ? 105.71890 -46.58393 7.22773 1.000 101.48961 184 GLY B O 1
ATOM 705 N N . ILE B 1 33 ? 103.74488 -47.65594 7.19091 1.000 89.66368 185 ILE B N 1
ATOM 706 C CA . ILE B 1 33 ? 104.10263 -48.50983 8.31171 1.000 86.10758 185 ILE B CA 1
ATOM 707 C C . ILE B 1 33 ? 105.31862 -49.35152 7.96209 1.000 86.59903 185 ILE B C 1
ATOM 708 O O . ILE B 1 33 ? 106.26282 -49.47707 8.75422 1.000 81.94684 185 ILE B O 1
ATOM 713 N N . GLY B 1 34 ? 105.32439 -49.93226 6.76564 1.000 84.88714 186 GLY B N 1
ATOM 714 C CA . GLY B 1 34 ? 106.47046 -50.72891 6.36449 1.000 94.30165 186 GLY B CA 1
ATOM 715 C C . GLY B 1 34 ? 107.73003 -49.89416 6.28042 1.000 100.22928 186 GLY B C 1
ATOM 716 O O . GLY B 1 34 ? 108.82487 -50.35548 6.62594 1.000 91.84566 186 GLY B O 1
ATOM 717 N N . GLU B 1 35 ? 107.58831 -48.64668 5.82715 1.000 102.91368 187 GLU B N 1
ATOM 718 C CA . GLU B 1 35 ? 108.71795 -47.72844 5.79863 1.000 109.47487 187 GLU B CA 1
ATOM 719 C C . GLU B 1 35 ? 109.22213 -47.45318 7.20696 1.000 103.30343 187 GLU B C 1
ATOM 720 O O . GLU B 1 35 ? 110.40756 -47.63560 7.50380 1.000 101.52363 187 GLU B O 1
ATOM 722 N N . THR B 1 36 ? 108.31527 -47.04684 8.09801 1.000 101.34660 188 THR B N 1
ATOM 723 C CA . THR B 1 36 ? 108.70437 -46.68721 9.45410 1.000 93.73051 188 THR B CA 1
ATOM 724 C C . THR B 1 36 ? 109.36195 -47.85575 10.17823 1.000 89.62581 188 THR B C 1
ATOM 725 O O . THR B 1 36 ? 110.39202 -47.68102 10.83925 1.000 87.63779 188 THR B O 1
ATOM 729 N N . LEU B 1 37 ? 108.82734 -49.06532 10.01850 1.000 87.29253 189 LEU B N 1
ATOM 730 C CA . LEU B 1 37 ? 109.34307 -50.20858 10.75596 1.000 86.47617 189 LEU B CA 1
ATOM 731 C C . LEU B 1 37 ? 110.33670 -51.03794 9.93849 1.000 92.97018 189 LEU B C 1
ATOM 732 O O . LEU B 1 37 ? 110.78390 -52.09004 10.40412 1.000 94.65635 189 LEU B O 1
ATOM 734 N N . PHE B 1 38 ? 110.70722 -50.57942 8.74257 1.000 102.47906 190 PHE B N 1
ATOM 735 C CA . PHE B 1 38 ? 111.66288 -51.28911 7.88729 1.000 105.80053 190 PHE B CA 1
ATOM 736 C C . PHE B 1 38 ? 111.24676 -52.73998 7.63943 1.000 102.39779 190 PHE B C 1
ATOM 737 O O . PHE B 1 38 ? 112.04372 -53.67123 7.77143 1.000 106.02113 190 PHE B O 1
ATOM 745 N N . ILE B 1 39 ? 109.98241 -52.93999 7.27403 1.000 97.67713 191 ILE B N 1
ATOM 746 C CA . ILE B 1 39 ? 109.48895 -54.26174 6.91037 1.000 102.06633 191 ILE B CA 1
ATOM 747 C C . ILE B 1 39 ? 108.68428 -54.13722 5.62239 1.000 107.59355 191 ILE B C 1
ATOM 748 O O . ILE B 1 39 ? 108.32192 -53.04266 5.19213 1.000 108.70889 191 ILE B O 1
ATOM 753 N N . SER B 1 40 ? 108.41271 -55.28128 5.00306 1.000 108.67539 192 SER B N 1
ATOM 754 C CA . SER B 1 40 ? 107.67597 -55.28410 3.75455 1.000 109.81218 192 SER B CA 1
ATOM 755 C C . SER B 1 40 ? 106.18409 -55.12974 4.02229 1.000 108.44884 192 SER B C 1
ATOM 756 O O . SER B 1 40 ? 105.68116 -55.46303 5.10052 1.000 107.86953 192 SER B O 1
ATOM 759 N N . GLU B 1 41 ? 105.47187 -54.62455 3.01046 1.000 109.94614 193 GLU B N 1
ATOM 760 C CA . GLU B 1 41 ? 104.01931 -54.50526 3.10713 1.000 108.71150 193 GLU B CA 1
ATOM 761 C C . GLU B 1 41 ? 103.36895 -55.85781 3.36117 1.000 108.68840 193 GLU B C 1
ATOM 762 O O . GLU B 1 41 ? 102.39471 -55.95134 4.11754 1.000 103.04288 193 GLU B O 1
ATOM 768 N N . LYS B 1 42 ? 103.86646 -56.91259 2.70919 1.000 112.99250 194 LYS B N 1
ATOM 769 C CA . LYS B 1 42 ? 103.35341 -58.24526 3.00134 1.000 112.81984 194 LYS B CA 1
ATOM 770 C C . LYS B 1 42 ? 103.45876 -58.53491 4.49604 1.000 112.56515 194 LYS B C 1
ATOM 771 O O . LYS B 1 42 ? 102.50917 -59.04054 5.10542 1.000 112.15030 194 LYS B O 1
ATOM 773 N N . THR B 1 43 ? 104.60411 -58.20147 5.10686 1.000 111.77432 195 THR B N 1
ATOM 774 C CA . THR B 1 43 ? 104.74889 -58.36433 6.54982 1.000 106.05363 195 THR B CA 1
ATOM 775 C C . THR B 1 43 ? 103.77485 -57.46995 7.31176 1.000 100.59076 195 THR B C 1
ATOM 776 O O . THR B 1 43 ? 103.17150 -57.90591 8.29847 1.000 100.42388 195 THR B O 1
ATOM 778 N N . VAL B 1 44 ? 103.61097 -56.21465 6.87447 1.000 96.81279 196 VAL B N 1
ATOM 779 C CA . VAL B 1 44 ? 102.64861 -55.31662 7.51726 1.000 90.10318 196 VAL B CA 1
ATOM 780 C C . VAL B 1 44 ? 101.23274 -55.85481 7.37661 1.000 90.34493 196 VAL B C 1
ATOM 781 O O . VAL B 1 44 ? 100.45979 -55.87463 8.34373 1.000 87.78298 196 VAL B O 1
ATOM 785 N N . LYS B 1 45 ? 100.86430 -56.27993 6.16139 1.000 87.67791 197 LYS B N 1
ATOM 786 C CA . LYS B 1 45 ? 99.51306 -56.78399 5.93337 1.000 90.68589 197 LYS B CA 1
ATOM 787 C C . LYS B 1 45 ? 99.21295 -57.98794 6.81814 1.000 91.51769 197 LYS B C 1
ATOM 788 O O . LYS B 1 45 ? 98.09461 -58.12690 7.32715 1.000 90.83330 197 LYS B O 1
ATOM 790 N N . ASN B 1 46 ? 100.19899 -58.86783 7.01610 1.000 94.55321 198 ASN B N 1
ATOM 791 C CA . ASN B 1 46 ? 100.00590 -60.00666 7.90839 1.000 96.01769 198 ASN B CA 1
ATOM 792 C C . ASN B 1 46 ? 99.82098 -59.55576 9.35223 1.000 93.94250 198 ASN B C 1
ATOM 793 O O . ASN B 1 46 ? 98.98774 -60.11148 10.07693 1.000 101.15960 198 ASN B O 1
ATOM 798 N N . HIS B 1 47 ? 100.59461 -58.55981 9.79224 1.000 87.88956 199 HIS B N 1
ATOM 799 C CA . HIS B 1 47 ? 100.40393 -58.02801 11.13871 1.000 83.62135 199 HIS B CA 1
ATOM 800 C C . HIS B 1 47 ? 98.98787 -57.49412 11.31197 1.000 79.65549 199 HIS B C 1
ATOM 801 O O . HIS B 1 47 ? 98.33914 -57.75628 12.33135 1.000 74.06271 199 HIS B O 1
ATOM 808 N N . VAL B 1 48 ? 98.48933 -56.75164 10.31563 1.000 81.20639 200 VAL B N 1
ATOM 809 C CA . VAL B 1 48 ? 97.12139 -56.24088 10.37383 1.000 77.34598 200 VAL B CA 1
ATOM 810 C C . VAL B 1 48 ? 96.13246 -57.39287 10.42459 1.000 78.15194 200 VAL B C 1
ATOM 811 O O . VAL B 1 48 ? 95.21457 -57.41555 11.25565 1.000 75.93717 200 VAL B O 1
ATOM 815 N N . SER B 1 49 ? 96.30847 -58.36952 9.53271 1.000 83.48928 201 SER B N 1
ATOM 816 C CA . SER B 1 49 ? 95.42830 -59.52799 9.52662 1.000 86.53111 201 SER B CA 1
ATOM 817 C C . SER B 1 49 ? 95.46477 -60.23754 10.87054 1.000 87.09274 201 SER B C 1
ATOM 818 O O . SER B 1 49 ? 94.42188 -60.62567 11.40839 1.000 90.07170 201 SER B O 1
ATOM 821 N N . SER B 1 50 ? 96.65973 -60.39490 11.43928 1.000 88.97786 202 SER B N 1
ATOM 822 C CA . SER B 1 50 ? 96.77899 -61.03005 12.74763 1.000 88.43087 202 SER B CA 1
ATOM 823 C C . SER B 1 50 ? 96.07047 -60.22038 13.82933 1.000 84.87101 202 SER B C 1
ATOM 824 O O . SER B 1 50 ? 95.43191 -60.79152 14.72162 1.000 81.94833 202 SER B O 1
ATOM 827 N N . ILE B 1 51 ? 96.16956 -58.88992 13.77030 1.000 83.87387 203 ILE B N 1
ATOM 828 C CA . ILE B 1 51 ? 95.55578 -58.07079 14.81139 1.000 83.95686 203 ILE B CA 1
ATOM 829 C C . ILE B 1 51 ? 94.03740 -58.21910 14.78221 1.000 86.02463 203 ILE B C 1
ATOM 830 O O . ILE B 1 51 ? 93.39405 -58.34567 15.83134 1.000 85.92526 203 ILE B O 1
ATOM 835 N N . LEU B 1 52 ? 93.44216 -58.21496 13.58628 1.000 86.30810 204 LEU B N 1
ATOM 836 C CA . LEU B 1 52 ? 91.99492 -58.38944 13.48066 1.000 85.69456 204 LEU B CA 1
ATOM 837 C C . LEU B 1 52 ? 91.57036 -59.75945 13.99319 1.000 87.42084 204 LEU B C 1
ATOM 838 O O . LEU B 1 52 ? 90.51664 -59.89364 14.62821 1.000 86.50202 204 LEU B O 1
ATOM 843 N N . GLN B 1 53 ? 92.37737 -60.79151 13.72030 1.000 90.25681 205 GLN B N 1
ATOM 844 C CA . GLN B 1 53 ? 92.06460 -62.12827 14.21455 1.000 92.37776 205 GLN B CA 1
ATOM 845 C C . GLN B 1 53 ? 92.08831 -62.15666 15.73705 1.000 92.30529 205 GLN B C 1
ATOM 846 O O . GLN B 1 53 ? 91.14308 -62.63306 16.37478 1.000 95.18611 205 GLN B O 1
ATOM 848 N N . LYS B 1 54 ? 93.15638 -61.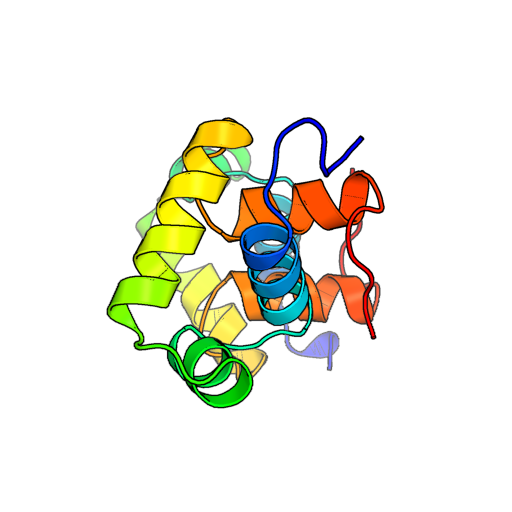62600 16.34037 1.000 91.36534 206 LYS B N 1
ATOM 849 C CA . LYS B 1 54 ? 93.27411 -61.66945 17.79427 1.000 85.85215 206 LYS B CA 1
ATOM 850 C C . LYS B 1 54 ? 92.22444 -60.79491 18.46124 1.000 87.07392 206 LYS B C 1
ATOM 851 O O . LYS B 1 54 ? 91.76712 -61.10824 19.56347 1.000 92.33149 206 LYS B O 1
ATOM 857 N N . MET B 1 55 ? 91.81508 -59.71708 17.80791 1.000 86.80019 207 MET B N 1
ATOM 858 C CA . MET B 1 55 ? 90.82664 -58.81176 18.37004 1.000 88.84542 207 MET B CA 1
ATOM 859 C C . MET B 1 55 ? 89.40183 -59.18407 17.98973 1.000 88.74763 207 MET B C 1
ATOM 860 O O . MET B 1 55 ? 88.45956 -58.62182 18.55549 1.000 85.67632 207 MET B O 1
ATOM 865 N N . LYS B 1 56 ? 89.23049 -60.12271 17.06058 1.000 93.27417 208 LYS B N 1
ATOM 866 C CA . LYS B 1 56 ? 87.91401 -60.57216 16.62122 1.000 94.10475 208 LYS B CA 1
ATOM 867 C C . LYS B 1 56 ? 87.08409 -59.40159 16.08829 1.000 91.70089 208 LYS B C 1
ATOM 868 O O . LYS B 1 56 ? 85.95967 -59.15176 16.52292 1.000 91.06322 208 LYS B O 1
ATOM 870 N N . VAL B 1 57 ? 87.66668 -58.66295 15.14511 1.000 88.61341 209 VAL B N 1
ATOM 871 C CA . VAL B 1 57 ? 86.96900 -57.62157 14.40284 1.000 85.86810 209 VAL B CA 1
ATOM 872 C C . VAL B 1 57 ? 87.24333 -57.85318 12.92580 1.000 89.74274 209 VAL B C 1
ATOM 873 O O . VAL B 1 57 ? 88.07216 -58.68264 12.54999 1.000 94.88359 209 VAL B O 1
ATOM 877 N N . ASN B 1 58 ? 86.55037 -57.08857 12.08078 1.000 89.34025 210 ASN B N 1
ATOM 878 C CA . ASN B 1 58 ? 86.55304 -57.36134 10.65526 1.000 93.87422 210 ASN B CA 1
ATOM 879 C C . ASN B 1 58 ? 87.36906 -56.39717 9.81647 1.000 93.63608 210 ASN B C 1
ATOM 880 O O . ASN B 1 58 ? 87.69022 -56.73439 8.67305 1.000 96.30919 210 ASN B O 1
ATOM 885 N N . ASP B 1 59 ? 87.72892 -55.22795 10.33372 1.000 91.91421 211 ASP B N 1
ATOM 886 C CA . ASP B 1 59 ? 88.51707 -54.30753 9.52700 1.000 93.40397 211 ASP B CA 1
ATOM 887 C C . ASP B 1 59 ? 89.34406 -53.39685 10.42349 1.000 83.33156 211 ASP B C 1
ATOM 888 O O . ASP B 1 59 ? 89.13883 -53.33221 11.63686 1.000 83.10413 211 ASP B O 1
ATOM 893 N N . ARG B 1 60 ? 90.27047 -52.67260 9.78447 1.000 76.97613 212 ARG B N 1
ATOM 894 C CA . ARG B 1 60 ? 91.19963 -51.79046 10.48824 1.000 78.49016 212 ARG B CA 1
ATOM 895 C C . ARG B 1 60 ? 90.49531 -50.75945 11.36962 1.000 75.18182 212 ARG B C 1
ATOM 896 O O . ARG B 1 60 ? 90.94836 -50.47093 12.48271 1.000 74.87236 212 ARG B O 1
ATOM 904 N N . THR B 1 61 ? 89.42351 -50.15245 10.86699 1.000 69.80571 213 THR B N 1
ATOM 905 C CA . THR B 1 61 ? 88.73103 -49.12151 11.63145 1.000 72.70624 213 THR B CA 1
ATOM 906 C C . THR B 1 61 ? 88.19743 -49.65872 12.95880 1.000 75.28649 213 THR B C 1
ATOM 907 O O . THR B 1 61 ? 88.26057 -48.96683 13.98220 1.000 74.06870 213 THR B O 1
ATOM 911 N N . GLN B 1 62 ? 87.65605 -50.88114 12.97153 1.000 75.22634 214 GLN B N 1
ATOM 912 C CA . GLN B 1 62 ? 87.16497 -51.42472 14.23612 1.000 74.02781 214 GLN B CA 1
ATOM 913 C C . GLN B 1 62 ? 88.31872 -51.70499 15.18662 1.000 70.79511 214 GLN B C 1
ATOM 914 O O . GLN B 1 62 ? 88.22057 -51.44106 16.39618 1.000 63.28018 214 GLN B O 1
ATOM 920 N N . ALA B 1 63 ? 89.43136 -52.21093 14.65164 1.000 67.46635 215 ALA B N 1
ATOM 921 C CA . ALA B 1 63 ? 90.58681 -52.49635 15.49223 1.000 64.65048 215 ALA B CA 1
ATOM 922 C C . ALA B 1 63 ? 91.12891 -51.22881 16.12695 1.000 67.10905 215 ALA B C 1
ATOM 923 O O . ALA B 1 63 ? 91.44479 -51.20856 17.32115 1.000 71.95722 215 ALA B O 1
ATOM 925 N N . VAL B 1 64 ? 91.24649 -50.16121 15.33872 1.000 70.85408 216 VAL B N 1
ATOM 926 C CA . VAL B 1 64 ? 91.79141 -48.90237 15.83977 1.000 67.76649 216 VAL B CA 1
ATOM 927 C C . VAL B 1 64 ? 90.83830 -48.26610 16.85556 1.000 68.86086 216 VAL B C 1
ATOM 928 O O . VAL B 1 64 ? 91.25756 -47.81871 17.92709 1.000 64.36845 216 VAL B O 1
ATOM 932 N N . VAL B 1 65 ? 89.54955 -48.18202 16.51822 1.000 67.85614 217 VAL B N 1
ATOM 933 C CA . VAL B 1 65 ? 88.58144 -47.57597 17.42870 1.000 66.09921 217 VAL B CA 1
ATOM 934 C C . VAL B 1 65 ? 88.46907 -48.36992 18.72165 1.000 67.02868 217 VAL B C 1
ATOM 935 O O . VAL B 1 65 ? 88.29551 -47.79099 19.79981 1.000 65.20713 217 VAL B O 1
ATOM 939 N N . THR B 1 66 ? 88.59753 -49.69766 18.64503 1.000 67.36249 218 THR B N 1
ATOM 940 C CA . THR B 1 66 ? 88.56439 -50.50901 19.85534 1.000 66.16828 218 THR B CA 1
ATOM 941 C C . THR B 1 66 ? 89.81398 -50.29239 20.69789 1.000 65.69668 218 THR B C 1
ATOM 942 O O . THR B 1 66 ? 89.73348 -50.24620 21.93220 1.000 65.12700 218 THR B O 1
ATOM 946 N N . ALA B 1 67 ? 90.97360 -50.13428 20.04979 1.000 60.03743 219 ALA B N 1
ATOM 947 C CA . ALA B 1 67 ? 92.20011 -49.89515 20.79704 1.000 60.58829 219 ALA B CA 1
ATOM 948 C C . ALA B 1 67 ? 92.17505 -48.51953 21.43918 1.000 66.64064 219 ALA B C 1
ATOM 949 O O . ALA B 1 67 ? 92.65113 -48.34516 22.56955 1.000 67.81907 219 ALA B O 1
ATOM 951 N N . ILE B 1 68 ? 91.61034 -47.52855 20.74386 1.000 62.12346 220 ILE B N 1
ATOM 952 C CA . ILE B 1 68 ? 91.47496 -46.21244 21.35780 1.000 63.75048 220 ILE B CA 1
ATOM 953 C C . ILE B 1 68 ? 90.55914 -46.28250 22.57287 1.000 70.82057 220 ILE B C 1
ATOM 954 O O . ILE B 1 68 ? 90.86403 -45.72057 23.63379 1.000 69.87033 220 ILE B O 1
ATOM 959 N N . LYS B 1 69 ? 89.43054 -46.98904 22.43964 1.000 70.52972 221 LYS B N 1
ATOM 960 C CA . LYS B 1 69 ? 88.46117 -47.07455 23.52862 1.000 71.56887 221 LYS B CA 1
ATOM 961 C C . LYS B 1 69 ? 89.10701 -47.60392 24.80371 1.000 70.74662 221 LYS B C 1
ATOM 962 O O . LYS B 1 69 ? 88.87550 -47.07153 25.89531 1.000 72.18979 221 LYS B O 1
ATOM 965 N N . HIS B 1 70 ? 89.95230 -48.61692 24.68040 1.000 68.74796 222 HIS B N 1
ATOM 966 C CA . HIS B 1 70 ? 90.57279 -49.25758 25.83063 1.000 71.26666 222 HIS B CA 1
ATOM 967 C C . HIS B 1 70 ? 91.92015 -48.65252 26.21537 1.000 73.62593 222 HIS B C 1
ATOM 968 O O . HIS B 1 70 ? 92.57182 -49.16076 27.13226 1.000 77.91033 222 HIS B O 1
ATOM 975 N N . GLY B 1 71 ? 92.36465 -47.60582 25.52575 1.000 68.11419 223 GLY B N 1
ATOM 976 C CA . GLY B 1 71 ? 93.59093 -46.93626 25.89397 1.000 65.79250 223 GLY B CA 1
ATOM 977 C C . GLY B 1 71 ? 94.85235 -47.62564 25.44068 1.000 70.42067 223 GLY B C 1
ATOM 978 O O . GLY B 1 71 ? 95.94050 -47.25270 25.88928 1.000 80.51230 223 GLY B O 1
ATOM 979 N N . TRP B 1 72 ? 94.74923 -48.60935 24.54258 1.000 64.14914 224 TRP B N 1
ATOM 980 C CA . TRP B 1 72 ? 95.95235 -49.29288 24.07854 1.000 64.40806 224 TRP B CA 1
ATOM 981 C C . TRP B 1 72 ? 96.79229 -48.39552 23.19869 1.000 63.52443 224 TRP B C 1
ATOM 982 O O . TRP B 1 72 ? 98.02127 -48.50842 23.19863 1.000 65.37004 224 TRP B O 1
ATOM 993 N N . VAL B 1 73 ? 96.15311 -47.49563 22.45417 1.000 58.07526 225 VAL B N 1
ATOM 994 C CA . VAL B 1 73 ? 96.85900 -46.56351 21.60109 1.000 59.48033 225 VAL B CA 1
ATOM 995 C C . VAL B 1 73 ? 96.33895 -45.18155 21.93358 1.000 60.30730 225 VAL B C 1
ATOM 996 O O . VAL B 1 73 ? 95.31174 -45.02284 22.58506 1.000 60.43931 225 VAL B O 1
ATOM 1000 N N . TYR B 1 74 ? 97.06688 -44.18447 21.46457 1.000 65.07400 226 TYR B N 1
ATOM 1001 C CA . TYR B 1 74 ? 96.79562 -42.78721 21.74243 1.000 68.71981 226 TYR B CA 1
ATOM 1002 C C . TYR B 1 74 ? 96.75310 -42.02743 20.41821 1.000 66.86785 226 TYR B C 1
ATOM 1003 O O . TYR B 1 74 ? 97.32308 -42.46514 19.41778 1.000 67.43314 226 TYR B O 1
ATOM 1012 N N . ILE B 1 75 ? 96.06276 -40.88928 20.41752 1.000 68.57236 227 ILE B N 1
ATOM 1013 C CA . ILE B 1 75 ? 95.99454 -40.00306 19.25562 1.000 70.94541 227 ILE B CA 1
ATOM 1014 C C . ILE B 1 75 ? 97.13466 -38.99838 19.36711 1.000 79.02729 227 ILE B C 1
ATOM 1015 O O . ILE B 1 75 ? 97.10584 -38.11269 20.22527 1.000 82.74486 227 ILE B O 1
ATOM 1020 N N . ARG B 1 76 ? 98.14305 -39.13411 18.50731 1.000 82.55707 228 ARG B N 1
ATOM 1021 C CA . ARG B 1 76 ? 99.34229 -38.28696 18.60526 1.000 84.68321 228 ARG B CA 1
ATOM 1022 C C . ARG B 1 76 ? 99.01831 -36.83118 18.34475 1.000 86.74132 228 ARG B C 1
ATOM 1023 O O . ARG B 1 76 ? 98.28802 -36.51816 17.41754 1.000 89.01119 228 ARG B O 1
#

Solvent-accessible surface area: 7214 Å² total; per-residue (Å²): 173,37,117,83,61,7,68,126,81,7,28,52,0,2,23,23,4,2,67,20,82,44,26,46,10,0,6,124,66,24,191,40,65,87,64,45,0,110,96,43,12,65,32,2,34,146,79,23,185,28,129,44,50,5,41,1,0,11,39,0,28,71,113,59,63,13,146,60,104,132,84,109,51,15,66,141,89,7,35,60,0,1,24,31,4,2,68,16,93,60,38,57,14,0,5,66,71,18,193,49,69,94,69,35,0,43,98,47,12,68,38,1,31,79,88,28,91,28,128,45,59,7,29,0,0,8,42,0,27,65,115,59,55,10,147,57,109

InterPro domains:
  IPR000792 Transcription regulator LuxR, C-terminal [PF00196] (164-219)
  IPR000792 Transcription regulator LuxR, C-terminal [PR00038] (165-179)
  IPR000792 Transcription regulator LuxR, C-terminal [PR00038] (179-195)
  IPR000792 Transcription regulator LuxR, C-terminal [PR00038] (195-207)
  IPR000792 Transcription regulator LuxR, C-terminal [PS00622] (179-206)
  IPR000792 Transcription regulator LuxR, C-terminal [PS50043] (158-223)
  IPR000792 Transcription regulator LuxR, C-terminal [SM00421] (162-219)
  IPR000792 Transcription regulator LuxR, C-terminal [cd06170] (165-221)
  IPR001789 Signal transduction response regulator, receiver domain [PF00072] (5-117)
  IPR001789 Signal transduction response regulator, receiver domain [PS50110] (4-120)
  IPR001789 Signal transduction response regulator, receiver domain [SM00448] (3-116)
  IPR011006 CheY-like superfamily [SSF52172] (3-130)
  IPR016032 Signal transduction response regulator, C-terminal effector [SSF46894] (155-225)
  IPR039420 Transcriptional regulatory protein WalR-like [PTHR43214] (3-225)
  IPR058245 NreC/VraR/RcsB-like, phosphoacceptor receiver domain [cd17535] (5-119)